Protein AF-A0A6C1QIA8-F1 (afdb_monomer_lite)

Sequence (122 aa):
MIQKLNITEAFRKKYSDWVNPELVSLKFCCDDMDCFLELVFKNNPENIIIQNLSFIADDYNDTLMDEEMYDISRLFHPGKDFVDNATQFLNMDPYSIIHCVSNLITEEAANFISDKHMNEIM

Radius of gyration: 15.38 Å; chains: 1; bounding box: 42×28×39 Å

Secondary structure (DSSP, 8-state):
--EEEE-HHHHHHHHGGGB-TTEEEEEEEE-SS-EEEEEEETTEEEEEEEEE-TT-B-TT-TT---GGGGGTTBSS-TTS-HHHHHHHHHHS-HHHHHHHSTTSB-HHHHHHHHHHHHHHH-

pLDDT: mean 88.23, std 14.52, range [46.81, 98.38]

Structure (mmCIF, N/CA/C/O backbone):
data_AF-A0A6C1QIA8-F1
#
_entry.id   AF-A0A6C1QIA8-F1
#
loop_
_atom_site.group_PDB
_atom_site.id
_atom_site.type_symbol
_atom_site.label_atom_id
_atom_site.label_alt_id
_atom_site.label_comp_id
_atom_site.label_asym_id
_atom_site.label_entity_id
_atom_site.label_seq_id
_atom_site.pdbx_PDB_ins_code
_atom_site.Cartn_x
_atom_site.Cartn_y
_atom_site.Cartn_z
_atom_site.occupancy
_atom_site.B_iso_or_equiv
_atom_site.auth_seq_id
_atom_site.auth_comp_id
_atom_site.auth_asym_id
_atom_site.auth_atom_id
_atom_site.pdbx_PDB_model_num
ATOM 1 N N . MET A 1 1 ? 2.629 -4.001 -20.931 1.00 84.00 1 MET A N 1
ATOM 2 C CA . MET A 1 1 ? 1.603 -4.929 -20.349 1.00 84.00 1 MET A CA 1
ATOM 3 C C . MET A 1 1 ? 1.521 -4.625 -18.860 1.00 84.00 1 MET A C 1
ATOM 5 O O . MET A 1 1 ? 2.576 -4.467 -18.274 1.00 84.00 1 MET A O 1
ATOM 9 N N . ILE A 1 2 ? 0.338 -4.522 -18.239 1.00 93.56 2 ILE A N 1
ATOM 10 C CA . ILE A 1 2 ? 0.260 -4.126 -16.816 1.00 93.56 2 ILE A CA 1
ATOM 11 C C . ILE A 1 2 ? 0.552 -5.328 -15.907 1.00 93.56 2 ILE A C 1
ATOM 13 O O . ILE A 1 2 ? -0.174 -6.325 -15.945 1.00 93.56 2 ILE A O 1
ATOM 17 N N . GLN A 1 3 ? 1.569 -5.204 -15.057 1.00 96.88 3 GLN A N 1
ATOM 18 C CA . GLN A 1 3 ? 1.835 -6.119 -13.950 1.00 96.88 3 GLN A CA 1
ATOM 19 C C . GLN A 1 3 ? 1.025 -5.694 -12.724 1.00 96.88 3 GLN A C 1
ATOM 21 O O . GLN A 1 3 ? 0.895 -4.503 -12.440 1.00 96.88 3 GLN A O 1
ATOM 26 N N . LYS A 1 4 ? 0.458 -6.662 -11.995 1.00 97.88 4 LYS A N 1
ATOM 27 C CA . LYS A 1 4 ? -0.387 -6.404 -10.820 1.00 97.88 4 LYS A CA 1
ATOM 28 C C . LYS A 1 4 ? -0.059 -7.367 -9.688 1.00 97.88 4 LYS A C 1
ATOM 30 O O . LYS A 1 4 ? -0.048 -8.577 -9.895 1.00 97.88 4 LYS A O 1
ATOM 35 N N . LEU A 1 5 ? 0.111 -6.834 -8.482 1.00 98.00 5 LEU A N 1
ATOM 36 C CA . LEU A 1 5 ? 0.326 -7.602 -7.261 1.00 98.00 5 LEU A CA 1
ATOM 37 C C . LEU A 1 5 ? -0.695 -7.180 -6.210 1.00 98.00 5 LEU A C 1
ATOM 39 O O . LEU A 1 5 ? -0.781 -6.006 -5.859 1.00 98.00 5 LEU A O 1
ATOM 43 N N . ASN A 1 6 ? -1.473 -8.131 -5.693 1.00 97.69 6 ASN A N 1
ATOM 44 C CA . ASN A 1 6 ? -2.351 -7.865 -4.558 1.00 97.69 6 ASN A CA 1
ATOM 45 C C . ASN A 1 6 ? -1.523 -7.846 -3.270 1.00 97.69 6 ASN A C 1
ATOM 47 O O . ASN A 1 6 ? -0.964 -8.870 -2.883 1.00 97.69 6 ASN A O 1
ATOM 51 N N . ILE A 1 7 ? -1.472 -6.689 -2.613 1.00 98.00 7 ILE A N 1
ATOM 52 C CA . ILE A 1 7 ? -0.683 -6.461 -1.397 1.00 98.00 7 ILE A CA 1
ATOM 53 C C . ILE A 1 7 ? -1.565 -6.193 -0.170 1.00 98.00 7 ILE A C 1
ATOM 55 O O . ILE A 1 7 ? -1.055 -5.825 0.885 1.00 98.00 7 ILE A O 1
ATOM 59 N N . THR A 1 8 ? -2.881 -6.399 -0.284 1.00 97.62 8 THR A N 1
ATOM 60 C CA . THR A 1 8 ? -3.865 -6.088 0.769 1.00 97.62 8 THR A CA 1
ATOM 61 C C . THR A 1 8 ? -3.507 -6.731 2.108 1.00 97.62 8 THR A C 1
ATOM 63 O O . THR A 1 8 ? -3.420 -6.041 3.119 1.00 97.62 8 THR A O 1
ATOM 66 N N . GLU A 1 9 ? -3.251 -8.041 2.120 1.00 97.44 9 GLU A N 1
ATOM 67 C CA . GLU A 1 9 ? -2.940 -8.777 3.352 1.00 97.44 9 GLU A CA 1
ATOM 68 C C . GLU A 1 9 ? -1.601 -8.347 3.961 1.00 97.44 9 GLU A C 1
ATOM 70 O O . GLU A 1 9 ? -1.488 -8.199 5.177 1.00 97.44 9 GLU A O 1
ATOM 75 N N . ALA A 1 10 ? -0.591 -8.089 3.125 1.00 97.69 10 ALA A N 1
ATOM 76 C CA . ALA A 1 10 ? 0.707 -7.607 3.587 1.00 97.69 10 ALA A CA 1
ATOM 77 C C . ALA A 1 10 ? 0.589 -6.213 4.226 1.00 97.69 10 ALA A C 1
ATOM 79 O O . ALA A 1 10 ? 1.128 -5.979 5.308 1.00 97.69 10 ALA A O 1
ATOM 80 N N . PHE A 1 11 ? -0.178 -5.318 3.600 1.00 97.50 11 PHE A N 1
ATOM 81 C CA . PHE A 1 11 ? -0.443 -3.980 4.120 1.00 97.50 11 PHE A CA 1
ATOM 82 C C . PHE A 1 11 ? -1.219 -4.034 5.444 1.00 97.50 11 PHE A C 1
ATOM 84 O O . PHE A 1 11 ? -0.815 -3.406 6.423 1.00 97.50 11 PHE A O 1
ATOM 91 N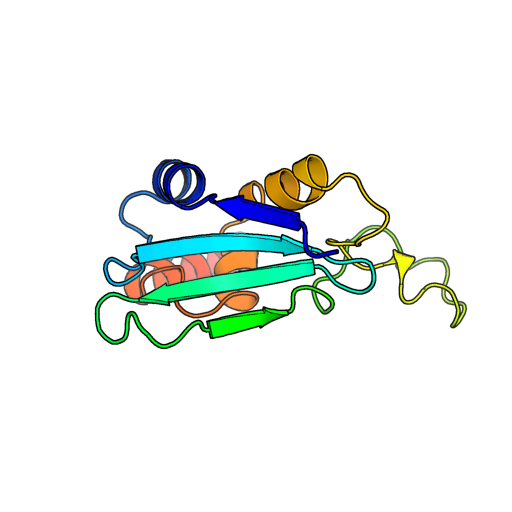 N . ARG A 1 12 ? -2.271 -4.862 5.526 1.00 96.62 12 ARG A N 1
ATOM 92 C CA . ARG A 1 12 ? -3.018 -5.103 6.773 1.00 96.62 12 ARG A CA 1
ATOM 93 C C . ARG A 1 12 ? -2.149 -5.666 7.878 1.00 96.62 12 ARG A C 1
ATOM 95 O O . ARG A 1 12 ? -2.264 -5.229 9.012 1.00 96.62 12 ARG A O 1
ATOM 102 N N . LYS A 1 13 ? -1.250 -6.596 7.568 1.00 96.25 13 LYS A N 1
ATOM 103 C CA . LYS A 1 13 ? -0.330 -7.144 8.567 1.00 96.25 13 LYS A CA 1
ATOM 104 C C . LYS A 1 13 ? 0.607 -6.073 9.137 1.00 96.25 13 LYS A C 1
ATOM 106 O O . LYS A 1 13 ? 0.944 -6.147 10.313 1.00 96.25 13 LYS A O 1
ATOM 111 N N . LYS A 1 14 ? 1.029 -5.100 8.321 1.00 94.69 14 LYS A N 1
ATOM 112 C CA . LYS A 1 14 ? 1.919 -4.014 8.754 1.00 94.69 14 LYS A CA 1
ATOM 113 C C . LYS A 1 14 ? 1.194 -2.950 9.584 1.00 94.69 14 LYS A C 1
ATOM 115 O O . LYS A 1 14 ? 1.711 -2.554 10.621 1.00 94.69 14 LYS A O 1
ATOM 120 N N . TYR A 1 15 ? 0.028 -2.490 9.132 1.00 93.88 15 TYR A N 1
ATOM 121 C CA . TYR A 1 15 ? -0.679 -1.350 9.735 1.00 93.88 15 TYR A CA 1
ATOM 122 C C . TYR A 1 15 ? -1.837 -1.751 10.667 1.00 93.88 15 TYR A C 1
ATOM 124 O O . TYR A 1 15 ? -2.364 -0.907 11.383 1.00 93.88 15 TYR A O 1
ATOM 132 N N . SER A 1 16 ? -2.213 -3.033 10.698 1.00 93.06 16 SER A N 1
ATOM 133 C CA . SER A 1 16 ? -3.269 -3.613 11.540 1.00 93.06 16 SER A CA 1
ATOM 134 C C . SER A 1 16 ? -4.540 -2.758 11.565 1.00 93.06 16 SER A C 1
ATOM 136 O O . SER A 1 16 ? -5.174 -2.558 10.525 1.00 93.06 16 SER A O 1
ATOM 138 N N . ASP A 1 17 ? -4.888 -2.228 12.737 1.00 92.62 17 ASP A N 1
ATOM 139 C CA . ASP A 1 17 ? -6.146 -1.537 13.013 1.00 92.62 17 ASP A CA 1
ATOM 140 C C . ASP A 1 17 ? -6.170 -0.118 12.431 1.00 92.62 17 ASP A C 1
ATOM 142 O O . ASP A 1 17 ? -7.211 0.532 12.406 1.00 92.62 17 ASP A O 1
ATOM 146 N N . TRP A 1 18 ? -5.032 0.367 11.929 1.00 96.31 18 TRP A N 1
ATOM 147 C CA . TRP A 1 18 ? -4.949 1.653 11.246 1.00 96.31 18 TRP A CA 1
ATOM 148 C C . TRP A 1 18 ? -5.473 1.584 9.816 1.00 96.31 18 TRP A C 1
ATOM 150 O O . TRP A 1 18 ? -5.789 2.622 9.244 1.00 96.31 18 TRP A O 1
ATOM 160 N N . VAL A 1 19 ? -5.569 0.397 9.208 1.00 97.06 19 VAL A N 1
ATOM 161 C CA . VAL A 1 19 ? -6.052 0.275 7.826 1.00 97.06 19 VAL A CA 1
ATOM 162 C C . VAL A 1 19 ? -7.533 0.619 7.750 1.00 97.06 19 VAL A C 1
ATOM 164 O O . VAL A 1 19 ? -8.339 0.111 8.527 1.00 97.06 19 VAL A O 1
ATOM 167 N N . ASN A 1 20 ? -7.907 1.417 6.749 1.00 96.44 20 ASN A N 1
ATOM 168 C CA . ASN A 1 20 ? -9.297 1.749 6.478 1.00 96.44 20 ASN A CA 1
ATOM 169 C C . ASN A 1 20 ? -10.147 0.460 6.354 1.00 96.44 20 ASN A C 1
ATOM 171 O O . ASN A 1 20 ? -9.893 -0.361 5.462 1.00 96.44 20 ASN A O 1
ATOM 175 N N . PRO A 1 21 ? -11.161 0.250 7.217 1.00 95.81 21 PRO A N 1
ATOM 176 C CA . PRO A 1 21 ? -11.963 -0.973 7.213 1.00 95.81 21 PRO A CA 1
ATOM 177 C C . PRO A 1 21 ? -12.823 -1.123 5.953 1.00 95.81 21 PRO A C 1
ATOM 179 O O . PRO A 1 21 ? -13.242 -2.242 5.633 1.00 95.81 21 PRO A O 1
ATOM 182 N N . GLU A 1 22 ? -13.063 -0.029 5.228 1.00 96.81 22 GLU A N 1
ATOM 183 C CA . GLU A 1 22 ? -13.777 -0.029 3.954 1.00 96.81 22 GLU A CA 1
ATOM 184 C C . GLU A 1 22 ? -12.896 -0.477 2.792 1.00 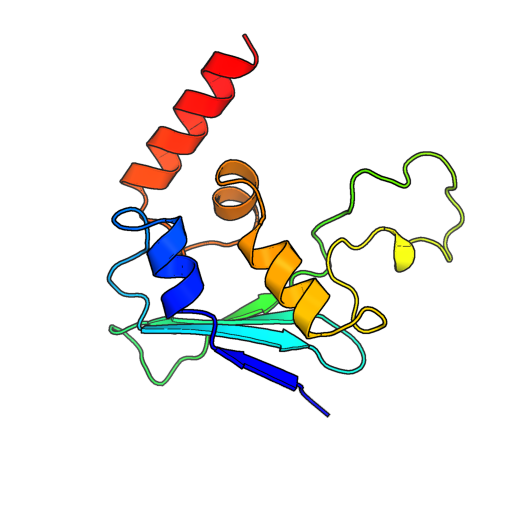96.81 22 GLU A C 1
ATOM 186 O O . GLU A 1 22 ? -13.432 -0.887 1.766 1.00 96.81 22 GLU A O 1
ATOM 191 N N . LEU A 1 23 ? -11.566 -0.451 2.927 1.00 96.88 23 LEU A N 1
ATOM 192 C CA . LEU A 1 23 ? -10.668 -0.975 1.902 1.00 96.88 23 LEU A CA 1
ATOM 193 C C . LEU A 1 23 ? -10.940 -2.475 1.727 1.00 96.88 23 LEU A C 1
ATOM 195 O O . LEU A 1 23 ? -10.965 -3.222 2.701 1.00 96.88 23 LEU A O 1
ATOM 199 N N . VAL A 1 24 ? -11.135 -2.931 0.495 1.00 96.56 24 VAL A N 1
ATOM 200 C CA . VAL A 1 24 ? -11.332 -4.350 0.142 1.00 96.56 24 VAL A CA 1
ATOM 201 C C . VAL A 1 24 ? -10.101 -4.896 -0.550 1.00 96.56 24 VAL A C 1
ATOM 203 O O . VAL A 1 24 ? -9.656 -5.999 -0.247 1.00 96.56 24 VAL A O 1
ATOM 206 N N . SER A 1 25 ? -9.554 -4.118 -1.480 1.00 97.50 25 SER A N 1
ATOM 207 C CA . SER A 1 25 ? -8.404 -4.504 -2.280 1.00 97.50 25 SER A CA 1
ATOM 208 C C . SER A 1 25 ? -7.466 -3.321 -2.429 1.00 97.50 25 SER A C 1
ATOM 210 O O . SER A 1 25 ? -7.888 -2.232 -2.806 1.00 97.50 25 SER A O 1
ATOM 212 N N . LEU A 1 26 ? -6.188 -3.591 -2.204 1.00 98.31 26 LEU A N 1
ATOM 213 C CA . LEU A 1 26 ? -5.058 -2.753 -2.551 1.00 98.31 26 LEU A CA 1
ATOM 214 C C . LEU A 1 26 ? -4.121 -3.573 -3.437 1.00 98.31 26 LEU A C 1
ATOM 216 O O . LEU A 1 26 ? -3.588 -4.608 -3.019 1.00 98.31 26 LEU A O 1
ATOM 220 N N . LYS A 1 27 ? -3.924 -3.108 -4.668 1.00 98.38 27 LYS A N 1
ATOM 221 C CA . LYS A 1 27 ? -2.960 -3.699 -5.595 1.00 98.38 27 LYS A CA 1
ATOM 222 C C . LYS A 1 27 ? -1.894 -2.682 -5.947 1.00 98.38 27 LYS A C 1
ATOM 224 O O . LYS A 1 27 ? -2.219 -1.541 -6.256 1.00 98.38 27 LYS A O 1
ATOM 229 N N . PHE A 1 28 ? -0.649 -3.136 -5.951 1.00 98.38 28 PHE A N 1
ATOM 230 C CA . PHE A 1 28 ? 0.436 -2.428 -6.605 1.00 98.38 28 PHE A CA 1
ATOM 231 C C . PHE A 1 28 ? 0.420 -2.799 -8.086 1.00 98.38 28 PHE A C 1
ATOM 233 O O . PHE A 1 28 ? 0.301 -3.978 -8.439 1.00 98.38 28 PHE A O 1
ATOM 240 N N . CYS A 1 29 ? 0.473 -1.803 -8.955 1.00 98.19 29 CYS A N 1
ATOM 241 C CA . CYS A 1 29 ? 0.422 -1.970 -10.396 1.00 98.19 29 CYS A CA 1
ATOM 242 C C . CYS A 1 29 ? 1.566 -1.196 -11.031 1.00 98.19 29 CYS A C 1
ATOM 244 O O . CYS A 1 29 ? 1.946 -0.131 -10.554 1.00 98.19 29 CYS A O 1
ATOM 246 N N . CYS A 1 30 ? 2.124 -1.747 -12.098 1.00 96.38 30 CYS A N 1
ATOM 247 C CA . CYS A 1 30 ? 3.107 -1.032 -12.889 1.00 96.38 30 CYS A CA 1
ATOM 248 C C . CYS A 1 30 ? 3.022 -1.485 -14.344 1.00 96.38 30 CYS A C 1
ATOM 250 O O . CYS A 1 30 ? 2.832 -2.675 -14.624 1.00 96.38 30 CYS A O 1
ATOM 252 N N . ASP A 1 31 ? 3.102 -0.533 -15.262 1.00 94.12 31 ASP A N 1
ATOM 253 C CA . ASP A 1 31 ? 3.260 -0.795 -16.687 1.00 94.12 31 ASP A CA 1
ATOM 254 C C . ASP A 1 31 ? 4.618 -0.297 -17.177 1.00 94.12 31 ASP A C 1
ATOM 256 O O . ASP A 1 31 ? 5.542 -0.132 -16.387 1.00 94.12 31 ASP A O 1
ATOM 260 N N . ASP A 1 32 ? 4.763 -0.137 -18.488 1.00 90.62 32 ASP A N 1
ATOM 261 C CA . ASP A 1 32 ? 6.030 0.259 -19.094 1.00 90.62 32 ASP A CA 1
ATOM 262 C C . ASP A 1 32 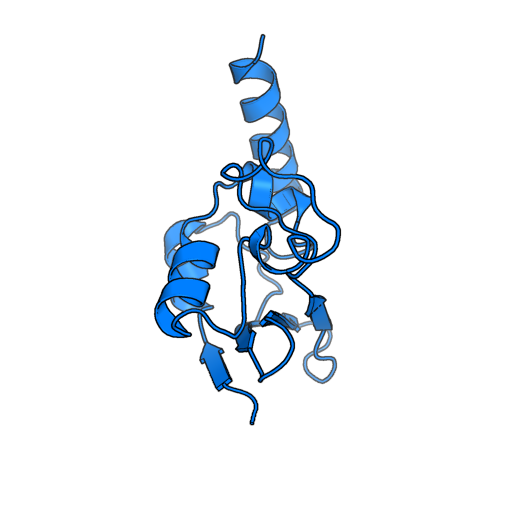? 6.333 1.763 -18.877 1.00 90.62 32 ASP A C 1
ATOM 264 O O . ASP A 1 32 ? 7.437 2.204 -19.184 1.00 90.62 32 ASP A O 1
ATOM 268 N N . MET A 1 33 ? 5.375 2.543 -18.351 1.00 89.31 33 MET A N 1
ATOM 269 C CA . MET A 1 33 ? 5.448 4.000 -18.189 1.00 89.31 33 MET A CA 1
ATOM 270 C C . MET A 1 33 ? 5.398 4.447 -16.725 1.00 89.31 33 MET A C 1
ATOM 272 O O . MET A 1 33 ? 6.150 5.337 -16.342 1.00 89.31 33 MET A O 1
ATOM 276 N N . ASP A 1 34 ? 4.532 3.855 -15.898 1.00 92.25 34 ASP A N 1
ATOM 277 C CA . ASP A 1 34 ? 4.308 4.310 -14.524 1.00 92.25 34 ASP A CA 1
ATOM 278 C C . ASP A 1 34 ? 3.957 3.166 -13.564 1.00 92.25 34 ASP A C 1
ATOM 280 O O . ASP A 1 34 ? 3.375 2.144 -13.940 1.00 92.25 34 ASP A O 1
ATOM 284 N N . CYS A 1 35 ? 4.234 3.399 -12.276 1.00 95.19 35 CYS A N 1
ATOM 285 C CA . CYS A 1 35 ? 3.692 2.601 -11.182 1.00 95.19 35 CYS A CA 1
ATOM 286 C C . CYS A 1 35 ? 2.569 3.359 -10.449 1.00 95.19 35 CYS A C 1
ATOM 288 O O . CYS A 1 35 ? 2.637 4.568 -10.216 1.00 95.19 35 CYS A O 1
ATOM 290 N N . PHE A 1 36 ? 1.520 2.635 -10.067 1.00 96.81 36 PHE A N 1
ATOM 291 C CA . PHE A 1 36 ? 0.309 3.171 -9.449 1.00 96.81 36 PHE A CA 1
ATOM 292 C C . PHE A 1 36 ? -0.358 2.136 -8.534 1.00 96.81 36 PHE A C 1
ATOM 294 O O . PHE A 1 36 ? -0.039 0.947 -8.562 1.00 96.81 36 PHE A O 1
ATOM 301 N N . LEU A 1 37 ? -1.313 2.580 -7.721 1.00 97.88 37 LEU A N 1
ATOM 302 C CA . LEU A 1 37 ? -2.143 1.711 -6.890 1.00 97.88 37 LEU A CA 1
ATOM 303 C C . LEU A 1 37 ? -3.554 1.606 -7.455 1.00 97.88 37 LEU A C 1
ATOM 305 O O . LEU A 1 37 ? -4.130 2.607 -7.875 1.00 97.88 37 LEU A O 1
ATOM 309 N N . GLU A 1 38 ? -4.128 0.408 -7.387 1.00 97.69 38 GLU A N 1
ATOM 310 C CA . GLU A 1 38 ? -5.566 0.190 -7.549 1.00 97.69 38 GLU A CA 1
ATOM 311 C C . GLU A 1 38 ? -6.196 -0.070 -6.180 1.00 97.69 38 GLU A C 1
ATOM 313 O O . GLU A 1 38 ? -5.829 -1.020 -5.477 1.00 97.69 38 GLU A O 1
ATOM 318 N N . LEU A 1 39 ? -7.167 0.766 -5.827 1.00 97.44 39 LEU A N 1
ATOM 319 C CA . LEU A 1 39 ? -7.908 0.723 -4.574 1.00 97.44 39 LEU A CA 1
ATOM 320 C C . LEU A 1 39 ? -9.372 0.385 -4.864 1.00 97.44 39 LEU A C 1
ATOM 322 O O . LEU A 1 39 ? -9.992 0.978 -5.747 1.00 97.44 39 LEU A O 1
ATOM 326 N N . VAL A 1 40 ? -9.936 -0.541 -4.093 1.00 97.69 40 VAL A N 1
ATOM 327 C CA . VAL A 1 40 ? -11.366 -0.884 -4.139 1.00 97.69 40 VAL A CA 1
ATOM 328 C C . VAL A 1 40 ? -11.928 -0.827 -2.730 1.00 97.69 40 VAL A C 1
ATOM 330 O O . VAL A 1 40 ? -11.333 -1.401 -1.814 1.00 97.69 40 VAL A O 1
ATOM 333 N N . PHE A 1 41 ? -13.083 -0.183 -2.569 1.00 96.62 41 PHE A N 1
ATOM 334 C CA . PHE A 1 41 ? -13.751 0.005 -1.282 1.00 96.62 41 PHE A CA 1
ATOM 335 C C . PHE A 1 41 ? -15.117 -0.693 -1.240 1.00 96.62 41 PHE A C 1
ATOM 337 O O . PHE A 1 41 ? -15.794 -0.817 -2.260 1.00 96.62 41 PHE A O 1
ATOM 344 N N . LYS A 1 42 ? -15.539 -1.150 -0.054 1.00 95.69 42 LYS A N 1
ATOM 345 C CA . LYS A 1 42 ? -16.788 -1.907 0.164 1.00 95.69 42 LYS A CA 1
ATOM 346 C C . LYS A 1 42 ? -18.023 -1.129 -0.266 1.00 95.69 42 LYS A C 1
ATOM 348 O O . LYS A 1 42 ? -18.949 -1.708 -0.823 1.00 95.69 42 LYS A O 1
ATOM 353 N N . ASN A 1 43 ? -18.033 0.171 0.010 1.00 92.81 43 ASN A N 1
ATOM 354 C CA . ASN A 1 43 ? -19.141 1.065 -0.302 1.00 92.81 43 ASN A CA 1
ATOM 355 C C . ASN A 1 43 ? -19.321 1.320 -1.811 1.00 92.81 43 ASN A C 1
ATOM 357 O O . ASN A 1 43 ? -20.392 1.766 -2.217 1.00 92.81 43 ASN A O 1
ATOM 361 N N . ASN A 1 44 ? -18.308 1.037 -2.638 1.00 92.62 44 ASN A N 1
ATOM 362 C CA . ASN A 1 44 ? -18.372 1.189 -4.089 1.00 92.62 44 ASN A CA 1
ATOM 363 C C . ASN A 1 44 ? -17.425 0.201 -4.810 1.00 92.62 44 ASN A C 1
ATOM 365 O O . ASN A 1 44 ? -16.391 0.609 -5.343 1.00 92.62 44 ASN A O 1
ATOM 369 N N . PRO A 1 45 ? -17.753 -1.104 -4.825 1.00 90.88 45 PRO A N 1
ATOM 370 C CA . PRO A 1 45 ? -16.846 -2.152 -5.299 1.00 90.88 45 PRO A CA 1
ATOM 371 C C . PRO A 1 45 ? -16.601 -2.124 -6.815 1.00 90.88 45 PRO A C 1
ATOM 373 O O . PRO A 1 45 ? -15.591 -2.647 -7.276 1.00 90.88 45 PRO A O 1
ATOM 376 N N . GLU A 1 46 ? -17.504 -1.507 -7.582 1.00 92.88 46 GLU A N 1
ATOM 377 C CA . GLU A 1 46 ? -17.381 -1.349 -9.038 1.00 92.88 46 GLU A CA 1
ATOM 378 C C . GLU A 1 46 ? -16.446 -0.189 -9.424 1.00 92.88 46 GLU A C 1
ATOM 380 O O . GLU A 1 46 ? -15.998 -0.100 -10.566 1.00 92.88 46 GLU A O 1
ATOM 385 N N . ASN A 1 47 ? -16.139 0.714 -8.484 1.00 93.75 47 ASN A N 1
ATOM 386 C CA . ASN A 1 47 ? -15.284 1.867 -8.735 1.00 93.75 47 ASN A CA 1
ATOM 387 C C . ASN A 1 47 ? -13.848 1.598 -8.276 1.00 93.75 47 ASN A C 1
ATOM 389 O O . ASN A 1 47 ? -13.536 1.660 -7.085 1.00 93.75 47 ASN A O 1
ATOM 393 N N . ILE A 1 48 ? -12.964 1.335 -9.239 1.00 95.69 48 ILE A N 1
ATOM 394 C CA . ILE A 1 48 ? -11.528 1.200 -8.993 1.00 95.69 48 ILE A CA 1
ATOM 395 C C . ILE A 1 48 ? -10.908 2.597 -8.971 1.00 95.69 48 ILE A C 1
ATOM 397 O O . ILE A 1 48 ? -10.878 3.289 -9.988 1.00 95.69 48 ILE A O 1
ATOM 401 N N . ILE A 1 49 ? -10.382 2.999 -7.817 1.00 95.25 49 ILE A N 1
ATOM 402 C CA . ILE A 1 49 ? -9.638 4.251 -7.680 1.00 95.25 49 ILE A CA 1
ATOM 403 C C . ILE A 1 49 ? -8.178 3.981 -8.047 1.00 95.25 49 ILE A C 1
ATOM 405 O O . ILE A 1 49 ? -7.565 3.054 -7.514 1.00 95.25 49 ILE A O 1
ATOM 409 N N . ILE A 1 50 ? -7.626 4.799 -8.946 1.00 95.38 50 ILE A N 1
ATOM 410 C CA . ILE A 1 50 ? -6.224 4.728 -9.368 1.00 95.38 50 ILE A CA 1
ATOM 411 C C . ILE A 1 50 ? -5.451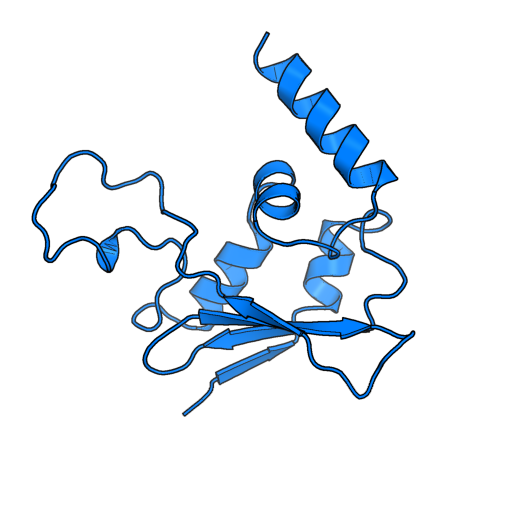 5.874 -8.719 1.00 95.38 50 ILE A C 1
ATOM 413 O O . ILE A 1 50 ? -5.792 7.040 -8.916 1.00 95.38 50 ILE A O 1
ATOM 417 N N . GLN A 1 51 ? -4.391 5.541 -7.985 1.00 94.75 51 GLN A N 1
ATOM 418 C CA . GLN A 1 51 ? -3.484 6.516 -7.380 1.00 94.75 51 GLN A CA 1
ATOM 419 C C . GLN A 1 51 ? -2.100 6.397 -8.020 1.00 94.75 51 GLN A C 1
ATOM 421 O O . GLN A 1 51 ? -1.411 5.398 -7.824 1.00 94.75 51 GLN A O 1
ATOM 426 N N . ASN A 1 52 ? -1.688 7.412 -8.780 1.00 92.88 52 ASN A N 1
ATOM 427 C CA . ASN A 1 52 ? -0.351 7.457 -9.377 1.00 92.88 52 ASN A CA 1
ATOM 428 C C . ASN A 1 52 ? 0.714 7.668 -8.281 1.00 92.88 52 ASN A C 1
ATOM 430 O O . ASN A 1 52 ? 0.454 8.408 -7.333 1.00 92.88 52 ASN A O 1
ATOM 434 N N . LEU A 1 53 ? 1.877 7.018 -8.401 1.00 92.88 53 LEU A N 1
ATOM 435 C CA . LEU A 1 53 ? 2.993 7.103 -7.450 1.00 92.88 53 LEU A CA 1
ATOM 436 C C . LEU A 1 53 ? 4.218 7.873 -7.984 1.00 92.88 53 LEU A C 1
ATOM 438 O O . LEU A 1 53 ? 5.195 8.030 -7.256 1.00 92.88 53 LEU A O 1
ATOM 442 N N . SER A 1 54 ? 4.182 8.370 -9.223 1.00 87.88 54 SER A N 1
ATOM 443 C CA . SER A 1 54 ? 5.307 9.039 -9.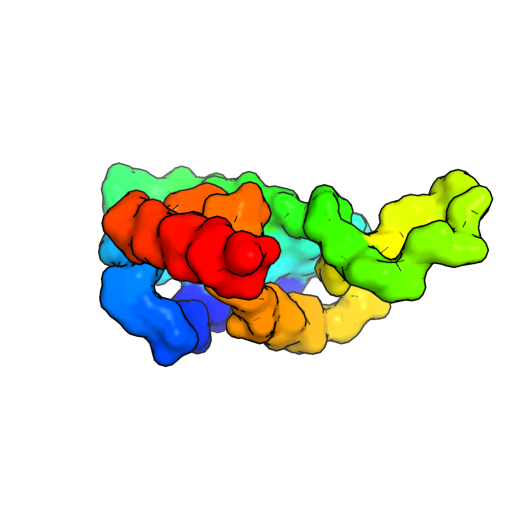898 1.00 87.88 54 SER A CA 1
ATOM 444 C C . SER A 1 54 ? 5.763 10.337 -9.232 1.00 87.88 54 SER A C 1
ATOM 446 O O . SER A 1 54 ? 6.884 10.777 -9.459 1.00 87.88 54 SER A O 1
ATOM 448 N N . PHE A 1 55 ? 4.915 10.943 -8.398 1.00 85.56 55 PHE A N 1
ATOM 449 C CA . PHE A 1 55 ? 5.238 12.169 -7.667 1.00 85.56 55 PHE A CA 1
ATOM 450 C C . PHE A 1 55 ? 6.088 11.923 -6.410 1.00 85.56 55 PHE A C 1
ATOM 452 O O . PHE A 1 55 ? 6.569 12.880 -5.807 1.00 85.56 55 PHE A O 1
ATOM 459 N N . ILE A 1 56 ? 6.233 10.667 -5.977 1.00 86.38 56 ILE A N 1
ATOM 460 C CA . ILE A 1 56 ? 6.987 10.317 -4.772 1.00 86.38 56 ILE A CA 1
ATOM 461 C C . ILE A 1 56 ? 8.461 10.213 -5.159 1.00 86.38 56 ILE A C 1
ATOM 463 O O . ILE A 1 56 ? 8.852 9.302 -5.894 1.00 86.38 56 ILE A O 1
ATOM 467 N N . ALA A 1 57 ? 9.263 11.159 -4.678 1.00 80.69 57 ALA A N 1
ATOM 468 C CA . ALA A 1 57 ? 10.695 11.201 -4.935 1.00 80.69 57 ALA A CA 1
ATOM 469 C C . ALA A 1 57 ? 11.475 10.297 -3.965 1.00 80.69 57 ALA A C 1
ATOM 471 O O . ALA A 1 57 ? 11.060 10.067 -2.831 1.00 80.69 57 ALA A O 1
ATOM 472 N N . ASP A 1 58 ? 12.597 9.775 -4.441 1.00 73.25 58 ASP A N 1
ATOM 473 C CA . ASP A 1 58 ? 13.654 9.159 -3.649 1.00 73.25 58 ASP A CA 1
ATOM 474 C C . ASP A 1 58 ? 14.574 10.272 -3.120 1.00 73.25 58 ASP A C 1
ATOM 476 O O . ASP A 1 58 ? 14.964 11.165 -3.877 1.00 73.25 58 ASP A O 1
ATOM 480 N N . ASP A 1 59 ? 14.949 10.213 -1.842 1.00 64.50 59 ASP A N 1
ATOM 481 C CA . ASP A 1 59 ? 15.790 11.221 -1.170 1.00 64.50 59 ASP A CA 1
ATOM 482 C C . ASP A 1 59 ? 17.215 11.317 -1.766 1.00 64.50 59 ASP A C 1
ATOM 484 O O . ASP A 1 59 ? 18.005 12.189 -1.401 1.00 64.50 59 ASP A O 1
ATOM 488 N N . TYR A 1 60 ? 17.582 10.415 -2.681 1.00 53.06 60 TYR A N 1
ATOM 489 C CA . TYR A 1 60 ? 18.969 10.181 -3.078 1.00 53.06 60 TYR A CA 1
ATOM 490 C C . TYR A 1 60 ? 19.568 11.073 -4.177 1.00 53.06 60 TYR A C 1
ATOM 492 O O . TYR A 1 60 ? 20.744 10.883 -4.481 1.00 53.06 60 TYR A O 1
ATOM 500 N N . ASN A 1 61 ? 18.864 12.040 -4.778 1.00 47.25 61 ASN A N 1
ATOM 501 C CA . ASN A 1 61 ? 19.402 12.736 -5.966 1.00 47.25 61 ASN A CA 1
ATOM 502 C C . ASN A 1 61 ? 19.189 14.256 -6.026 1.00 47.25 61 ASN A C 1
ATOM 504 O O . ASN A 1 61 ? 18.865 14.807 -7.073 1.00 47.25 61 ASN A O 1
ATOM 508 N N . ASP A 1 62 ? 19.492 14.963 -4.939 1.00 47.22 62 ASP A N 1
ATOM 509 C CA . ASP A 1 62 ? 19.503 16.438 -4.936 1.00 47.22 62 ASP A CA 1
ATOM 510 C C . ASP A 1 62 ? 20.807 17.052 -5.513 1.00 47.22 62 ASP A C 1
ATOM 512 O O . ASP A 1 62 ? 21.012 18.262 -5.480 1.00 47.22 62 ASP A O 1
ATOM 516 N N . THR A 1 63 ? 21.742 16.236 -6.028 1.00 46.81 63 THR A N 1
ATOM 517 C CA . THR A 1 63 ? 23.094 16.703 -6.425 1.00 46.81 63 THR A CA 1
ATOM 518 C C . THR A 1 63 ? 23.412 16.661 -7.916 1.00 46.81 63 THR A C 1
ATOM 520 O O . THR A 1 63 ? 24.486 17.117 -8.307 1.00 46.81 63 THR A O 1
ATOM 523 N N . LEU A 1 64 ? 22.509 16.183 -8.772 1.00 49.44 64 LEU A N 1
ATOM 524 C CA . LEU A 1 64 ? 22.731 16.132 -10.219 1.00 49.44 64 LEU A CA 1
ATOM 525 C C . LEU A 1 64 ? 21.444 16.568 -10.930 1.00 49.44 64 LEU A C 1
ATOM 527 O O . LEU A 1 64 ? 20.593 15.758 -11.275 1.00 49.44 64 LEU A O 1
ATOM 531 N N . MET A 1 65 ? 21.260 17.880 -11.076 1.00 47.28 65 MET A N 1
ATOM 532 C CA . MET A 1 65 ? 20.101 18.448 -11.767 1.00 47.28 65 MET A CA 1
ATOM 533 C C . MET A 1 65 ? 20.438 18.728 -13.233 1.00 47.28 65 MET A C 1
ATOM 535 O O . MET A 1 65 ? 20.821 19.844 -13.571 1.00 47.28 65 MET A O 1
ATOM 539 N N . ASP A 1 66 ? 20.260 17.722 -14.088 1.00 52.44 66 ASP A N 1
ATOM 540 C CA . ASP A 1 66 ? 19.999 17.919 -15.519 1.00 52.44 66 ASP A CA 1
ATOM 541 C C . ASP A 1 66 ? 18.562 17.462 -15.820 1.00 52.44 66 ASP A C 1
ATOM 543 O O . ASP A 1 66 ? 18.048 16.540 -15.187 1.00 52.44 66 ASP A O 1
ATOM 547 N N . GLU A 1 67 ? 17.894 18.102 -16.784 1.00 52.12 67 GLU A N 1
ATOM 548 C CA . GLU A 1 67 ? 16.469 17.883 -17.108 1.00 52.12 67 GLU A CA 1
ATOM 549 C C . GLU A 1 67 ? 16.139 16.448 -17.578 1.00 52.12 67 GLU A C 1
ATOM 551 O O . GLU A 1 67 ? 14.978 16.047 -17.578 1.00 52.12 67 GLU A O 1
ATOM 556 N N . GLU A 1 68 ? 17.143 15.632 -17.915 1.00 49.72 68 GLU A N 1
ATOM 557 C CA . GLU A 1 68 ? 16.972 14.200 -18.201 1.00 49.72 68 GLU A CA 1
ATOM 558 C C . GLU A 1 68 ? 16.934 13.322 -16.926 1.00 49.72 68 GLU A C 1
ATOM 560 O O . GLU A 1 68 ? 16.596 12.141 -17.007 1.00 49.72 68 GLU A O 1
ATOM 565 N N . MET A 1 69 ? 17.219 13.874 -15.731 1.00 50.31 69 MET A N 1
ATOM 566 C CA . MET A 1 69 ? 17.224 13.140 -14.451 1.00 50.31 69 MET A CA 1
ATOM 567 C C . MET A 1 69 ? 15.874 13.095 -13.706 1.00 50.31 69 MET A C 1
ATOM 569 O O . MET A 1 69 ? 15.772 12.418 -12.680 1.00 50.31 69 MET A O 1
ATOM 573 N N . TYR A 1 70 ? 14.816 13.749 -14.201 1.00 49.00 70 TYR A N 1
ATOM 574 C CA . TYR A 1 70 ? 13.501 13.749 -13.531 1.00 49.00 70 TYR A CA 1
ATOM 575 C C . TYR A 1 70 ? 12.852 12.359 -13.424 1.00 49.00 70 TYR A C 1
ATOM 577 O O . TYR A 1 70 ? 11.998 12.151 -12.563 1.00 49.00 70 TYR A O 1
ATOM 585 N N . ASP A 1 71 ? 13.240 11.403 -14.272 1.00 52.94 71 ASP A N 1
ATOM 586 C CA . ASP A 1 71 ? 12.721 10.031 -14.197 1.00 52.94 71 ASP A CA 1
ATOM 587 C C . ASP A 1 71 ? 13.459 9.190 -13.137 1.00 52.94 71 ASP A C 1
ATOM 589 O O . ASP A 1 71 ? 12.880 8.320 -12.490 1.00 52.94 71 ASP A O 1
ATOM 593 N N . ILE A 1 72 ? 14.733 9.503 -12.872 1.00 54.12 72 ILE A N 1
ATOM 594 C CA . ILE A 1 72 ? 15.605 8.730 -11.966 1.00 54.12 72 ILE A CA 1
ATOM 595 C C . ILE A 1 72 ? 15.446 9.119 -10.494 1.00 54.12 72 ILE A C 1
ATOM 597 O O . ILE A 1 72 ? 15.926 8.395 -9.624 1.00 54.12 72 ILE A O 1
ATOM 601 N N . SER A 1 73 ? 14.782 10.240 -10.199 1.00 68.00 73 SER A N 1
ATOM 602 C CA . SER A 1 73 ? 14.465 10.644 -8.826 1.00 68.00 73 SER A CA 1
ATOM 603 C C . SER A 1 73 ? 13.182 10.009 -8.297 1.00 68.00 73 SER A C 1
ATOM 605 O O . SER A 1 73 ? 12.856 10.210 -7.134 1.00 68.00 73 SER A O 1
ATOM 607 N N . ARG A 1 74 ? 12.436 9.238 -9.100 1.00 82.31 74 ARG A N 1
ATOM 608 C CA . ARG A 1 74 ? 11.201 8.593 -8.638 1.00 82.31 74 ARG A CA 1
ATOM 609 C C . ARG A 1 74 ? 11.517 7.421 -7.713 1.00 82.31 74 ARG A C 1
ATOM 611 O O . ARG A 1 74 ? 12.282 6.514 -8.061 1.00 82.31 74 ARG A O 1
ATOM 618 N N . LEU A 1 75 ? 10.843 7.379 -6.566 1.00 89.44 75 LEU A N 1
ATOM 619 C CA . LEU A 1 75 ? 10.936 6.250 -5.644 1.00 89.44 75 LEU A CA 1
ATOM 620 C C . LEU A 1 75 ? 10.473 4.960 -6.338 1.00 89.44 75 LEU A C 1
ATOM 622 O O . LEU A 1 75 ? 11.170 3.941 -6.300 1.00 89.44 75 LEU A O 1
ATOM 626 N N . PHE A 1 76 ? 9.348 5.051 -7.054 1.00 92.19 76 PHE A N 1
ATOM 627 C CA . PHE A 1 76 ? 8.747 3.970 -7.835 1.00 92.19 76 PHE A CA 1
ATOM 628 C C . PHE A 1 76 ? 8.970 4.195 -9.325 1.00 92.19 76 PHE A C 1
ATOM 630 O O . PHE A 1 76 ? 8.535 5.206 -9.873 1.00 92.19 76 PHE A O 1
ATOM 637 N N . HIS A 1 77 ? 9.616 3.238 -9.987 1.00 90.44 77 HIS A N 1
ATOM 638 C CA . HIS A 1 77 ? 9.995 3.383 -11.391 1.00 90.44 77 HIS A CA 1
ATOM 639 C C . HIS A 1 77 ? 9.732 2.085 -12.169 1.00 90.44 77 HIS A C 1
ATOM 641 O O . HIS A 1 77 ? 10.159 1.025 -11.706 1.00 90.44 77 HIS A O 1
ATOM 647 N N . PRO A 1 78 ? 9.099 2.130 -13.357 1.00 90.94 78 PRO A N 1
ATOM 648 C CA . PRO A 1 78 ? 8.748 0.931 -14.132 1.00 90.94 78 PRO A CA 1
ATOM 649 C C . PRO A 1 78 ? 9.962 0.112 -14.588 1.00 90.94 78 PRO A C 1
ATOM 651 O O . PRO A 1 78 ? 9.873 -1.099 -14.760 1.00 90.94 78 PRO A O 1
ATOM 654 N N . GLY A 1 79 ? 11.121 0.759 -14.731 1.00 88.38 79 GLY A N 1
ATOM 655 C CA . GLY A 1 79 ? 12.397 0.096 -15.019 1.00 88.38 79 GLY A CA 1
ATOM 656 C C . GLY A 1 79 ? 13.055 -0.627 -13.831 1.00 88.38 79 GLY A C 1
ATOM 657 O O . GLY A 1 79 ? 14.058 -1.304 -14.040 1.00 88.38 79 GLY A O 1
ATOM 658 N N . LYS A 1 80 ? 12.542 -0.480 -12.597 1.00 89.00 80 LYS A N 1
ATOM 659 C CA . LYS A 1 80 ? 12.980 -1.274 -11.430 1.00 89.00 80 LYS A CA 1
ATOM 660 C C . LYS A 1 80 ? 12.208 -2.596 -11.389 1.00 89.00 80 LYS A C 1
ATOM 662 O O . LYS A 1 80 ? 11.121 -2.702 -11.956 1.00 89.00 80 LYS A O 1
ATOM 667 N N . ASP A 1 81 ? 12.752 -3.594 -10.693 1.00 93.62 81 ASP A N 1
ATOM 668 C CA . ASP A 1 81 ? 12.034 -4.853 -10.493 1.00 93.62 81 ASP A CA 1
ATOM 669 C C . ASP A 1 81 ? 10.654 -4.603 -9.856 1.00 93.62 81 ASP A C 1
ATOM 671 O O . ASP A 1 81 ? 10.481 -3.783 -8.948 1.00 93.62 81 ASP A O 1
ATOM 675 N N . PHE A 1 82 ? 9.643 -5.294 -10.379 1.00 93.62 82 PHE A N 1
ATOM 676 C CA . PHE A 1 82 ? 8.254 -5.077 -9.993 1.00 93.62 82 PHE A CA 1
ATOM 677 C C . PHE A 1 82 ? 7.985 -5.454 -8.528 1.00 93.62 82 PHE A C 1
ATOM 679 O O . PHE A 1 82 ? 7.233 -4.761 -7.836 1.00 93.62 82 PHE A O 1
ATOM 686 N N . VAL A 1 83 ? 8.604 -6.533 -8.041 1.00 95.31 83 VAL A N 1
ATOM 687 C CA . VAL A 1 83 ? 8.463 -6.988 -6.654 1.00 95.31 83 VAL A CA 1
ATOM 688 C C . VAL A 1 83 ? 9.237 -6.067 -5.717 1.00 95.31 83 VAL A C 1
ATOM 690 O O . VAL A 1 83 ? 8.734 -5.761 -4.632 1.00 95.31 83 VAL A O 1
ATOM 693 N N . ASP A 1 84 ? 10.394 -5.561 -6.142 1.00 94.56 84 ASP A N 1
ATOM 694 C CA . ASP A 1 84 ? 11.158 -4.571 -5.377 1.00 94.56 84 ASP A CA 1
ATOM 695 C C . ASP A 1 84 ? 10.371 -3.265 -5.208 1.00 94.56 84 ASP A C 1
ATOM 697 O O . ASP A 1 84 ? 10.241 -2.775 -4.087 1.00 94.56 84 ASP A O 1
ATOM 701 N N . ASN A 1 85 ? 9.748 -2.746 -6.272 1.00 94.75 85 ASN A N 1
ATOM 702 C CA . ASN A 1 85 ? 8.864 -1.575 -6.195 1.00 94.75 85 ASN A CA 1
ATOM 703 C C . ASN A 1 85 ? 7.703 -1.787 -5.204 1.00 94.75 85 ASN A C 1
ATOM 705 O O . ASN A 1 85 ? 7.425 -0.931 -4.360 1.00 94.75 85 ASN A O 1
ATOM 709 N N . ALA A 1 86 ? 7.031 -2.940 -5.268 1.00 96.69 86 ALA A N 1
ATOM 710 C CA . ALA A 1 86 ? 5.933 -3.249 -4.354 1.00 96.69 86 ALA A CA 1
ATOM 711 C C . ALA A 1 86 ? 6.411 -3.404 -2.898 1.00 96.69 86 ALA A C 1
ATOM 713 O O . ALA A 1 86 ? 5.733 -2.973 -1.962 1.00 96.69 86 ALA A O 1
ATOM 714 N N . THR A 1 87 ? 7.591 -3.994 -2.701 1.00 96.12 87 THR A N 1
ATOM 715 C CA . THR A 1 87 ? 8.230 -4.136 -1.387 1.00 96.12 87 THR A CA 1
ATOM 716 C C . THR A 1 87 ? 8.620 -2.775 -0.821 1.00 96.12 87 THR A C 1
ATOM 718 O O . THR A 1 87 ? 8.364 -2.509 0.352 1.00 96.12 87 THR A O 1
ATOM 721 N N . GLN A 1 88 ? 9.160 -1.884 -1.655 1.00 94.94 88 GLN A N 1
ATOM 722 C CA . GLN A 1 88 ? 9.480 -0.509 -1.284 1.00 94.94 88 GLN A CA 1
ATOM 723 C C . GLN A 1 88 ? 8.233 0.231 -0.797 1.00 94.94 88 GLN A C 1
ATOM 725 O O . GLN A 1 88 ? 8.264 0.854 0.261 1.00 94.94 88 GLN A O 1
ATOM 730 N N . PHE A 1 89 ? 7.107 0.091 -1.504 1.00 96.31 89 PHE A N 1
ATOM 731 C CA . PHE A 1 89 ? 5.840 0.696 -1.095 1.00 96.31 89 PHE A CA 1
ATOM 732 C C . PHE A 1 89 ? 5.390 0.176 0.273 1.00 96.31 89 PHE A C 1
ATOM 734 O O . PHE A 1 89 ? 5.061 0.950 1.171 1.00 96.31 89 PHE A O 1
ATOM 741 N N . LEU A 1 90 ? 5.440 -1.145 0.471 1.00 96.38 90 LEU A N 1
ATOM 742 C CA . LEU A 1 90 ? 5.112 -1.763 1.754 1.00 96.38 90 LEU A CA 1
ATOM 743 C C . LEU A 1 90 ? 6.063 -1.352 2.880 1.00 96.38 90 LEU A C 1
ATOM 745 O O . LEU A 1 90 ? 5.679 -1.479 4.038 1.00 96.38 90 LEU A O 1
ATOM 749 N N . ASN A 1 91 ? 7.262 -0.853 2.583 1.00 94.25 91 ASN A N 1
ATOM 750 C CA . ASN A 1 91 ? 8.253 -0.427 3.567 1.00 94.25 91 ASN A CA 1
ATOM 751 C C . ASN A 1 91 ? 8.259 1.078 3.846 1.00 94.25 91 ASN A C 1
ATOM 753 O O . ASN A 1 91 ? 8.879 1.467 4.833 1.00 94.25 91 ASN A O 1
ATOM 757 N N . MET A 1 92 ? 7.512 1.890 3.088 1.00 92.44 92 MET A N 1
ATOM 758 C CA . MET A 1 92 ? 7.357 3.323 3.366 1.00 92.44 92 MET A CA 1
ATOM 759 C C . MET A 1 92 ? 6.960 3.572 4.823 1.00 92.44 92 MET A C 1
ATOM 761 O O . MET A 1 92 ? 6.202 2.800 5.431 1.00 92.44 92 MET A O 1
ATOM 765 N N . ASP A 1 93 ? 7.487 4.645 5.401 1.00 91.62 93 ASP A N 1
ATOM 766 C CA . ASP A 1 93 ? 7.132 5.031 6.754 1.00 91.62 93 ASP A CA 1
ATOM 767 C C . ASP A 1 93 ? 5.644 5.451 6.822 1.00 91.62 93 ASP A C 1
ATOM 769 O O . ASP A 1 93 ? 5.041 5.840 5.813 1.00 91.62 93 ASP A O 1
ATOM 773 N N . PRO A 1 94 ? 4.999 5.332 7.996 1.00 93.56 94 PRO A N 1
ATOM 774 C CA . PRO A 1 94 ? 3.584 5.660 8.132 1.00 93.56 94 PRO A CA 1
ATOM 775 C C . PRO A 1 94 ? 3.240 7.113 7.781 1.00 93.56 94 PRO A C 1
ATOM 777 O O . PRO A 1 94 ? 2.141 7.349 7.286 1.00 93.56 94 PRO A O 1
ATOM 780 N N . TYR A 1 95 ? 4.148 8.066 8.021 1.00 93.31 95 TYR A N 1
ATOM 781 C CA . TYR A 1 95 ? 3.910 9.484 7.757 1.00 93.31 95 TYR A CA 1
ATOM 782 C C . TYR A 1 95 ? 3.859 9.750 6.247 1.00 93.31 95 TYR A C 1
ATOM 784 O O . TYR A 1 95 ? 2.890 10.319 5.747 1.00 93.31 95 TYR A O 1
ATOM 792 N N . SER A 1 96 ? 4.815 9.218 5.486 1.00 92.50 96 SER A N 1
ATOM 793 C CA . SER A 1 96 ? 4.784 9.290 4.023 1.00 92.50 96 SER A CA 1
ATOM 794 C C . SER A 1 96 ? 3.535 8.625 3.438 1.00 92.50 96 SER A C 1
ATOM 796 O O . SER A 1 96 ? 2.918 9.169 2.525 1.00 92.50 96 SER A O 1
ATOM 798 N N . ILE A 1 97 ? 3.091 7.484 3.981 1.00 94.50 97 ILE A N 1
ATOM 799 C CA . ILE A 1 97 ? 1.868 6.818 3.500 1.00 94.50 97 ILE A CA 1
ATOM 800 C C . ILE A 1 97 ? 0.636 7.719 3.630 1.00 94.50 97 ILE A C 1
ATOM 802 O O . ILE A 1 97 ? -0.108 7.845 2.657 1.00 94.50 97 ILE A O 1
ATOM 806 N N . ILE A 1 98 ? 0.417 8.359 4.785 1.00 95.00 98 ILE A N 1
ATOM 807 C CA . ILE A 1 98 ? -0.785 9.185 4.995 1.00 95.00 98 ILE A CA 1
ATOM 808 C C . ILE A 1 98 ? -0.786 10.461 4.143 1.00 95.00 98 ILE A C 1
ATOM 810 O O . ILE A 1 98 ? -1.856 10.963 3.807 1.00 95.00 98 ILE A O 1
ATOM 814 N N . HIS A 1 99 ? 0.392 10.961 3.758 1.00 90.25 99 HIS A N 1
ATOM 815 C CA . HIS A 1 99 ? 0.530 12.157 2.926 1.00 90.25 99 HIS A CA 1
ATOM 816 C C . HIS A 1 99 ? 0.537 11.857 1.423 1.00 90.25 99 HIS A C 1
ATOM 818 O O . HIS A 1 99 ? 0.073 12.681 0.635 1.00 90.25 99 HIS A O 1
ATOM 824 N N . CYS A 1 100 ? 1.020 10.684 1.013 1.00 90.38 100 CYS A N 1
ATOM 825 C CA . CYS A 1 100 ? 1.104 10.310 -0.396 1.00 90.38 100 CYS A CA 1
ATOM 826 C C . CYS A 1 100 ? -0.103 9.495 -0.879 1.00 90.38 100 CYS A C 1
ATOM 828 O O . CYS A 1 100 ? -0.437 9.529 -2.063 1.00 90.38 100 CYS A O 1
ATOM 830 N N . VAL A 1 101 ? -0.777 8.746 -0.003 1.00 91.81 101 VAL A N 1
ATOM 831 C CA . VAL A 1 101 ? -1.888 7.880 -0.412 1.00 91.81 101 VAL A CA 1
ATOM 832 C C . VAL A 1 101 ? -3.087 8.053 0.505 1.00 91.81 101 VAL A C 1
ATOM 834 O O . VAL A 1 101 ? -3.166 7.517 1.610 1.00 91.81 101 VAL A O 1
ATOM 837 N N . SER A 1 102 ? -4.078 8.774 -0.012 1.00 88.94 102 SER A N 1
ATOM 838 C CA . SER A 1 102 ? -5.330 9.010 0.699 1.00 88.94 102 SER A CA 1
ATOM 839 C C . SER A 1 102 ? -6.125 7.718 0.936 1.00 88.94 102 SER A C 1
ATOM 841 O O . SER A 1 102 ? -6.090 6.775 0.144 1.00 88.94 102 SER A O 1
ATOM 843 N N . ASN A 1 103 ? -6.899 7.700 2.024 1.00 90.75 103 ASN A N 1
ATOM 844 C CA . ASN A 1 103 ? -7.912 6.683 2.335 1.00 90.75 103 ASN A CA 1
ATOM 845 C C . ASN A 1 103 ? -7.409 5.249 2.591 1.00 90.75 103 ASN A C 1
ATOM 847 O O . ASN A 1 103 ? -8.238 4.357 2.782 1.00 90.75 103 ASN A O 1
ATOM 851 N N . LEU A 1 104 ? -6.095 5.002 2.637 1.00 95.38 104 LEU A N 1
ATOM 852 C CA . LEU A 1 104 ? -5.539 3.710 3.067 1.00 95.38 104 LEU A CA 1
ATOM 853 C C . LEU A 1 104 ? -5.588 3.510 4.580 1.00 95.38 104 LEU A C 1
ATOM 855 O O . LEU A 1 104 ? -5.793 2.391 5.052 1.00 95.38 104 LEU A O 1
ATOM 859 N N . ILE A 1 105 ? -5.389 4.597 5.316 1.00 96.75 105 ILE A N 1
ATOM 860 C CA . ILE A 1 105 ? -5.323 4.644 6.772 1.00 96.75 105 ILE A CA 1
ATOM 861 C C . ILE A 1 105 ? -6.547 5.405 7.295 1.00 96.75 105 ILE A C 1
ATOM 863 O O . ILE A 1 105 ? -7.055 6.301 6.618 1.00 96.75 105 ILE A O 1
ATOM 867 N N . THR A 1 106 ? -7.063 5.019 8.462 1.00 96.50 106 THR A N 1
ATOM 868 C CA . THR A 1 106 ? -8.177 5.714 9.121 1.00 96.50 106 THR A CA 1
ATOM 869 C C . THR A 1 106 ? -7.774 7.132 9.520 1.00 96.50 106 THR A C 1
ATOM 871 O O . THR A 1 106 ? -6.613 7.399 9.818 1.00 96.50 106 THR A O 1
ATOM 874 N N . GLU A 1 107 ? -8.738 8.051 9.560 1.00 95.50 107 GLU A N 1
ATOM 875 C CA . GLU A 1 107 ? -8.485 9.444 9.951 1.00 95.50 107 GLU A CA 1
ATOM 876 C C . GLU A 1 107 ? -7.896 9.548 11.368 1.00 95.50 107 GLU A C 1
ATOM 878 O O . GLU A 1 107 ? -6.946 10.291 11.595 1.00 95.50 107 GLU A O 1
ATOM 883 N N . GLU A 1 108 ? -8.396 8.740 12.308 1.00 96.06 108 GLU A N 1
ATOM 884 C CA . GLU A 1 108 ? -7.871 8.665 13.676 1.00 96.06 108 GLU A CA 1
ATOM 885 C C . GLU A 1 108 ? -6.387 8.269 13.702 1.00 96.06 108 GLU A C 1
ATOM 887 O O . GLU A 1 108 ? -5.577 8.930 14.353 1.00 96.06 108 GLU A O 1
ATOM 892 N N . ALA A 1 109 ? -6.012 7.224 12.957 1.00 96.75 109 ALA A N 1
ATOM 893 C CA . ALA A 1 109 ? -4.623 6.789 12.879 1.00 96.75 109 ALA A CA 1
ATOM 894 C C . ALA A 1 109 ? -3.744 7.808 12.143 1.00 96.75 109 ALA A C 1
ATOM 896 O O . ALA A 1 109 ? -2.609 8.032 12.556 1.00 96.75 109 ALA A O 1
ATOM 897 N N . ALA A 1 110 ? -4.258 8.454 11.092 1.00 96.19 110 ALA A N 1
ATOM 898 C CA . ALA A 1 110 ? -3.537 9.503 10.379 1.00 96.19 110 ALA A CA 1
ATOM 899 C C . ALA A 1 110 ? -3.217 10.691 11.298 1.00 96.19 110 ALA A C 1
ATOM 901 O O . ALA A 1 110 ? -2.060 11.099 11.366 1.00 96.19 110 ALA A O 1
ATOM 902 N N . ASN A 1 111 ? -4.192 11.165 12.080 1.00 95.62 111 ASN A N 1
ATOM 903 C CA . ASN A 1 111 ? -3.982 12.231 13.062 1.00 95.62 111 ASN A CA 1
ATOM 904 C C . ASN A 1 111 ? -2.930 11.835 14.107 1.00 95.62 111 ASN A C 1
ATOM 906 O O . ASN A 1 111 ? -1.999 12.594 14.364 1.00 95.62 111 ASN A O 1
ATOM 910 N N . PHE A 1 112 ? -3.014 10.614 14.647 1.00 95.12 112 PHE A N 1
ATOM 911 C CA . PHE A 1 112 ? -2.014 10.102 15.587 1.00 95.12 112 PHE A CA 1
ATOM 912 C C . PHE A 1 112 ? -0.599 10.061 14.984 1.00 95.12 112 PHE A C 1
ATOM 914 O O . PHE A 1 112 ? 0.368 10.444 15.644 1.00 95.12 112 PHE A O 1
ATOM 921 N N . ILE A 1 113 ? -0.461 9.604 13.734 1.00 95.00 113 ILE A N 1
ATOM 922 C CA . ILE A 1 113 ? 0.824 9.555 13.022 1.00 95.00 113 ILE A CA 1
ATOM 923 C C . ILE A 1 113 ? 1.378 10.972 12.811 1.00 95.00 113 ILE A C 1
ATOM 925 O O . ILE A 1 113 ? 2.559 11.197 13.076 1.00 95.00 113 ILE A O 1
ATOM 929 N N . SER A 1 114 ? 0.545 11.923 12.376 1.00 94.25 114 SER A N 1
ATOM 930 C CA . SER A 1 114 ? 0.945 13.321 12.184 1.00 94.25 114 SER A CA 1
ATOM 931 C C . SER A 1 114 ? 1.398 13.979 13.490 1.00 94.25 114 SER A C 1
ATOM 933 O O . SER A 1 114 ? 2.469 14.585 13.523 1.00 94.25 114 SER A O 1
ATOM 935 N N . ASP A 1 115 ? 0.638 13.812 14.576 1.00 94.12 115 ASP A N 1
ATOM 936 C CA . ASP A 1 115 ? 0.980 14.363 15.893 1.00 94.12 115 ASP A CA 1
ATOM 937 C C . ASP A 1 115 ? 2.285 13.770 16.427 1.00 94.12 115 ASP A C 1
ATOM 939 O O . ASP A 1 115 ? 3.140 14.482 16.962 1.00 94.12 115 ASP A O 1
ATOM 943 N N . LYS A 1 116 ? 2.470 12.456 16.270 1.00 93.19 116 LYS A N 1
ATOM 944 C CA . LYS A 1 116 ? 3.703 11.781 16.674 1.00 93.19 116 LYS A CA 1
ATOM 945 C C . LYS A 1 116 ? 4.911 12.332 15.912 1.00 93.19 116 LYS A C 1
ATOM 947 O O . LYS A 1 116 ? 5.910 12.655 16.544 1.00 93.19 116 LYS A O 1
ATOM 952 N N . HIS A 1 117 ? 4.805 12.475 14.592 1.00 91.12 117 HIS A N 1
ATOM 953 C CA . HIS A 1 117 ? 5.896 12.983 13.760 1.00 91.12 117 HIS A CA 1
ATOM 954 C C . HIS A 1 117 ? 6.275 14.429 14.116 1.00 91.12 117 HIS A C 1
ATOM 956 O O . HIS A 1 117 ? 7.456 14.739 14.253 1.00 91.12 117 HIS A O 1
ATOM 962 N N . MET A 1 118 ? 5.287 15.299 14.362 1.00 88.69 118 MET A N 1
ATOM 963 C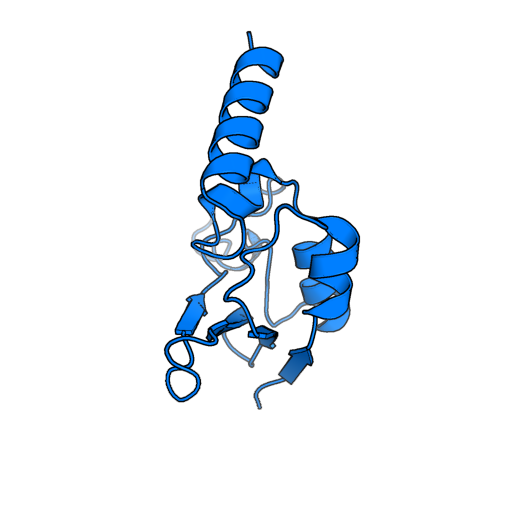 CA . MET A 1 118 ? 5.537 16.677 14.805 1.00 88.69 118 MET A CA 1
ATOM 964 C C . MET A 1 118 ? 6.307 16.735 16.130 1.00 88.69 118 MET A C 1
ATOM 966 O O . MET A 1 118 ? 7.208 17.554 16.282 1.00 88.69 118 MET A O 1
ATOM 970 N N . ASN A 1 119 ? 5.988 15.851 17.077 1.00 88.00 119 ASN A N 1
ATOM 971 C CA . ASN A 1 119 ? 6.673 15.796 18.369 1.00 88.00 119 ASN A CA 1
ATOM 972 C C . ASN A 1 119 ? 8.096 15.214 18.294 1.00 88.00 119 ASN A C 1
ATOM 974 O O . ASN A 1 119 ? 8.880 15.451 19.204 1.00 88.00 119 ASN A O 1
ATOM 978 N N . GLU A 1 120 ? 8.433 14.447 17.253 1.00 86.56 120 GLU A N 1
ATOM 979 C CA . GLU A 1 120 ? 9.782 13.892 17.049 1.00 86.56 120 GLU A CA 1
ATOM 980 C C . GLU A 1 120 ? 10.757 14.903 16.417 1.00 86.56 120 GLU A C 1
ATOM 982 O O . GLU A 1 120 ? 11.970 14.715 16.503 1.00 86.56 120 GLU A O 1
ATOM 987 N N . ILE A 1 121 ? 10.240 15.968 15.792 1.00 79.44 121 ILE A N 1
ATOM 988 C CA . ILE A 1 121 ? 11.033 17.005 15.105 1.00 79.44 121 ILE A CA 1
ATOM 989 C C . ILE A 1 121 ? 11.265 18.251 15.988 1.00 79.44 121 ILE A C 1
ATOM 991 O O . ILE A 1 121 ? 12.154 19.051 15.687 1.00 79.44 121 ILE A O 1
ATOM 995 N N . MET A 1 122 ? 10.502 18.420 17.077 1.00 60.56 122 MET A N 1
ATOM 996 C CA . MET A 1 122 ? 10.696 19.492 18.073 1.00 60.56 122 MET A CA 1
ATOM 997 C C . MET A 1 122 ? 11.729 19.127 19.141 1.00 60.56 122 MET A C 1
ATOM 999 O O . MET A 1 122 ? 12.491 20.042 19.531 1.00 60.56 122 MET A O 1
#

Foldseek 3Di:
DKDKDWCPVVLCVLCPPFFQPQWDTWIWMADQFFTWIWTAGNVHRVDTDIATQLPAFDPPDPDDDDPVCSQVRGLAHNPDDSVVNVVSVSPDDPQCCCVRPPRRGDPVVNVVSVVVVVVVVD